Protein AF-A8E0D8-F1 (afdb_monomer_lite)

Radius of gyration: 13.99 Å; chains: 1; bounding box: 38×19×31 Å

pLDDT: mean 91.6, std 10.3, range [51.78, 97.94]

Secondary structure (DSSP, 8-state):
--------------S-SS-HHHHHHHHHHHTT--HHHHHHHH-

InterPro domains:
  IPR036394 Ribosomal protein uL22 superfamily [G3DSA:3.90.470.10] (2-43)
  IPR036394 Ribosomal protein uL22 superfamily [SSF54843] (4-43)
  IPR047867 Large ribosomal subunit protein uL22, bacteria/organella [PTHR13501] (3-43)

Organism: NCBI:txid413830

Sequence (43 aa):
MLKKKKTEVYALGQHISMSADKARRVIDQIRGRSYEETLIILE

Structure (mmCIF, N/CA/C/O backbone):
data_AF-A8E0D8-F1
#
_entry.id   AF-A8E0D8-F1
#
loop_
_atom_site.group_PDB
_atom_site.id
_atom_site.type_symbol
_atom_site.label_atom_id
_atom_site.label_alt_id
_atom_site.label_comp_id
_atom_site.label_asym_id
_atom_site.label_entity_id
_atom_site.label_seq_id
_atom_site.pdbx_PDB_ins_code
_atom_site.Cartn_x
_atom_site.Cartn_y
_atom_site.Cartn_z
_atom_site.occupancy
_atom_site.B_iso_or_equiv
_atom_site.auth_seq_id
_atom_site.auth_comp_id
_atom_site.auth_asym_id
_atom_site.auth_atom_id
_atom_site.pdbx_PDB_model_num
ATOM 1 N N . MET A 1 1 ? -30.921 0.585 17.812 1.00 51.78 1 MET A N 1
ATOM 2 C CA . MET A 1 1 ? -29.612 0.132 17.282 1.00 51.78 1 MET A CA 1
ATOM 3 C C . MET A 1 1 ? -28.875 1.321 16.683 1.00 51.78 1 MET A C 1
ATOM 5 O O . MET A 1 1 ? -29.257 1.786 15.616 1.00 51.78 1 MET A O 1
ATOM 9 N N . LEU A 1 2 ? -27.855 1.844 17.366 1.00 64.38 2 LEU A N 1
ATOM 10 C CA . LEU A 1 2 ? -26.981 2.878 16.804 1.00 64.38 2 LEU A CA 1
ATOM 11 C C . LEU A 1 2 ? -26.092 2.226 15.735 1.00 64.38 2 LEU A C 1
ATOM 13 O O . LEU A 1 2 ? -25.175 1.475 16.064 1.00 64.38 2 LEU A O 1
ATOM 17 N N . LYS A 1 3 ? -26.376 2.472 14.451 1.00 66.25 3 LYS A N 1
ATOM 18 C CA . LYS A 1 3 ? -25.453 2.124 13.362 1.00 66.25 3 LYS A CA 1
ATOM 19 C C . LYS A 1 3 ? -24.207 2.997 13.526 1.00 66.25 3 LYS A C 1
ATOM 21 O O . LYS A 1 3 ? -24.236 4.172 13.173 1.00 66.25 3 LYS A O 1
ATOM 26 N N . LYS A 1 4 ? -23.123 2.443 14.078 1.00 71.50 4 LYS A N 1
ATOM 27 C CA . LYS A 1 4 ? -21.810 3.099 14.041 1.00 71.50 4 LYS A CA 1
ATOM 28 C C . LYS A 1 4 ? -21.435 3.286 12.569 1.00 71.50 4 LYS A C 1
ATOM 30 O O . LYS A 1 4 ? -21.211 2.300 11.868 1.00 71.50 4 LYS A O 1
ATOM 35 N N . LYS A 1 5 ? -21.412 4.532 12.087 1.00 76.56 5 LYS A N 1
ATOM 36 C CA . LYS A 1 5 ? -20.789 4.853 10.799 1.00 76.56 5 LYS A CA 1
ATOM 37 C C . LYS A 1 5 ? -19.311 4.496 10.921 1.00 76.56 5 LYS A C 1
ATOM 39 O O . LYS A 1 5 ? -18.659 4.938 11.864 1.00 76.56 5 LYS A O 1
ATOM 44 N N . LYS A 1 6 ? -18.802 3.669 10.007 1.00 78.00 6 LYS A N 1
ATOM 45 C CA . LYS A 1 6 ? -17.357 3.489 9.874 1.00 78.00 6 LYS A CA 1
ATOM 46 C C . LYS A 1 6 ? -16.784 4.830 9.420 1.00 78.00 6 LYS A C 1
ATOM 48 O O . LYS A 1 6 ? -17.335 5.446 8.511 1.00 78.00 6 LYS A O 1
ATOM 53 N N . THR A 1 7 ? -15.740 5.299 10.092 1.00 85.81 7 THR A N 1
ATOM 54 C CA . THR A 1 7 ? -14.971 6.446 9.614 1.00 85.81 7 THR A CA 1
ATOM 55 C C . THR A 1 7 ? -14.236 5.994 8.364 1.00 85.81 7 THR A C 1
ATOM 57 O O . THR A 1 7 ? -13.384 5.113 8.432 1.00 85.81 7 THR A O 1
ATOM 60 N N . GLU A 1 8 ? -14.616 6.554 7.225 1.00 88.69 8 GLU A N 1
ATOM 61 C CA . GLU A 1 8 ? -13.959 6.325 5.943 1.00 88.69 8 GLU A CA 1
ATOM 62 C C . GLU A 1 8 ? -13.068 7.530 5.638 1.00 88.69 8 GLU A C 1
ATOM 64 O O . GLU A 1 8 ? -13.432 8.672 5.924 1.00 88.69 8 GLU A O 1
ATOM 69 N N . VAL A 1 9 ? -11.883 7.267 5.092 1.00 91.44 9 VAL A N 1
ATOM 70 C CA . VAL A 1 9 ? -10.880 8.282 4.749 1.00 91.44 9 VAL A CA 1
ATOM 71 C C . VAL A 1 9 ? -10.531 8.125 3.273 1.00 91.44 9 VAL A C 1
ATOM 73 O O . VAL A 1 9 ? -10.515 7.009 2.754 1.00 91.44 9 VAL A O 1
ATOM 76 N N . TYR A 1 10 ? -10.257 9.238 2.593 1.00 94.00 10 TYR A N 1
ATOM 77 C CA . TYR A 1 10 ? -9.882 9.267 1.181 1.00 94.00 10 TYR A CA 1
ATOM 78 C C . TYR A 1 10 ? -8.600 10.079 0.976 1.00 94.00 10 TYR A C 1
ATOM 80 O O . TYR A 1 10 ? -8.417 11.122 1.603 1.00 94.00 10 TYR A O 1
ATOM 88 N N . ALA A 1 11 ? -7.739 9.616 0.069 1.00 92.81 11 ALA A N 1
ATOM 89 C CA . ALA A 1 11 ? -6.528 10.307 -0.357 1.00 92.81 11 ALA A CA 1
ATOM 90 C C . ALA A 1 11 ? -6.336 10.154 -1.873 1.00 92.81 11 ALA A C 1
ATOM 92 O O . ALA A 1 11 ? -6.696 9.1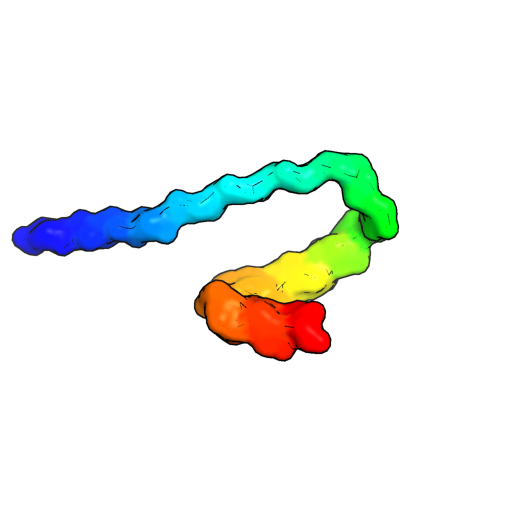28 -2.450 1.00 92.81 11 ALA A O 1
ATOM 93 N N . LEU A 1 12 ? -5.748 11.170 -2.5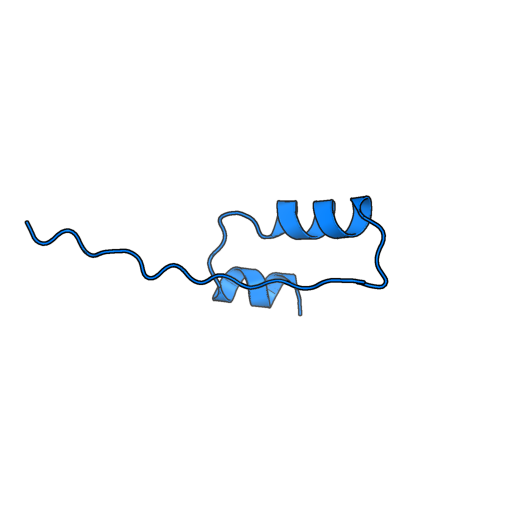12 1.00 96.00 12 LEU A N 1
ATOM 94 C CA . LEU A 1 12 ? -5.456 11.190 -3.946 1.00 96.00 12 LEU A CA 1
ATOM 95 C C . LEU A 1 12 ? -4.011 11.642 -4.179 1.00 96.00 12 LEU A C 1
ATOM 97 O O . LEU A 1 12 ? -3.615 12.705 -3.708 1.00 96.00 12 LEU A O 1
ATOM 101 N N . GLY A 1 13 ? -3.255 10.861 -4.951 1.00 93.06 13 GLY A N 1
ATOM 102 C CA . GLY A 1 13 ? -1.932 11.226 -5.458 1.00 93.06 13 GLY A CA 1
ATOM 103 C C . GLY A 1 13 ? -1.916 11.172 -6.984 1.00 93.06 13 GLY A C 1
ATOM 104 O O . GLY A 1 13 ? -2.475 10.252 -7.577 1.00 93.06 13 GLY A O 1
ATOM 105 N N . GLN A 1 14 ? -1.290 12.160 -7.622 1.00 95.25 14 GLN A N 1
ATOM 106 C CA . GLN A 1 14 ? -1.164 12.259 -9.081 1.00 95.25 14 GLN A CA 1
ATOM 107 C C . GLN A 1 14 ? 0.311 12.328 -9.485 1.00 95.25 14 GLN A C 1
ATOM 109 O O . GLN A 1 14 ? 1.160 12.663 -8.664 1.00 95.25 14 GLN A O 1
ATOM 114 N N . HIS A 1 15 ? 0.604 12.012 -10.752 1.00 95.19 15 HIS A N 1
ATOM 115 C CA . HIS A 1 15 ? 1.960 12.061 -11.325 1.00 95.19 15 HIS A CA 1
ATOM 116 C C . HIS A 1 15 ? 3.001 11.243 -10.540 1.00 95.19 15 HIS A C 1
ATOM 118 O O . HIS A 1 15 ? 4.140 11.661 -10.352 1.00 95.19 15 HIS A O 1
ATOM 124 N N . ILE A 1 16 ? 2.602 10.061 -10.071 1.00 94.19 16 ILE A N 1
ATOM 125 C CA . ILE A 1 16 ? 3.478 9.156 -9.326 1.00 94.19 16 ILE A CA 1
ATOM 126 C C . ILE A 1 16 ? 4.504 8.551 -10.293 1.00 94.19 16 ILE A C 1
ATOM 128 O O . ILE A 1 16 ? 4.127 7.970 -11.310 1.00 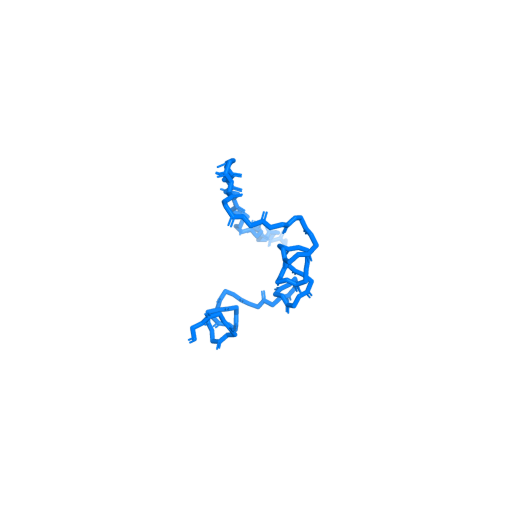94.19 16 ILE A O 1
ATOM 132 N N . SER A 1 17 ? 5.793 8.632 -9.950 1.00 96.56 17 SER A N 1
ATOM 133 C CA . SER A 1 17 ? 6.916 8.040 -10.701 1.00 96.56 17 SER A CA 1
ATOM 134 C C . SER A 1 17 ? 6.976 6.510 -10.562 1.00 96.56 17 SER A C 1
ATOM 136 O O . SER A 1 17 ? 7.995 5.933 -10.181 1.00 96.56 17 SER A O 1
ATOM 138 N N . MET A 1 18 ? 5.858 5.836 -10.824 1.00 96.56 18 MET A N 1
ATOM 139 C CA . MET A 1 18 ? 5.693 4.390 -10.731 1.00 96.56 18 MET A CA 1
ATOM 140 C C . MET A 1 18 ? 4.809 3.897 -11.878 1.00 96.56 18 MET A C 1
ATOM 142 O O . MET A 1 18 ? 3.825 4.542 -12.231 1.00 96.56 18 MET A O 1
ATOM 146 N N . SER A 1 19 ? 5.127 2.730 -12.445 1.00 97.12 19 SER A N 1
ATOM 147 C CA . SER A 1 19 ? 4.253 2.110 -13.442 1.00 97.12 19 SER A CA 1
ATOM 148 C C . SER A 1 19 ? 2.914 1.691 -12.828 1.00 97.12 19 SER A C 1
ATOM 150 O O . SER A 1 19 ? 2.842 1.263 -11.671 1.00 97.12 19 SER A O 1
ATOM 152 N N . ALA A 1 20 ? 1.851 1.760 -13.631 1.00 96.69 20 ALA A N 1
ATOM 153 C CA . ALA A 1 20 ? 0.506 1.387 -13.201 1.00 96.69 20 ALA A CA 1
ATOM 154 C C . ALA A 1 20 ? 0.435 -0.062 -12.689 1.00 96.69 20 ALA A C 1
ATOM 156 O O . ALA A 1 20 ? -0.228 -0.331 -11.689 1.00 96.69 20 ALA A O 1
ATOM 157 N N . ASP A 1 21 ? 1.157 -0.988 -13.321 1.00 97.94 21 ASP A N 1
ATOM 158 C CA . ASP A 1 21 ? 1.156 -2.395 -12.915 1.00 97.94 21 ASP A CA 1
ATOM 159 C C . ASP A 1 21 ? 1.860 -2.617 -11.574 1.00 97.94 21 ASP A C 1
ATOM 161 O O . ASP A 1 21 ? 1.396 -3.417 -10.760 1.00 97.94 21 ASP A O 1
ATOM 165 N N . LYS A 1 22 ? 2.941 -1.874 -11.295 1.00 97.00 22 LYS A N 1
ATOM 166 C CA . LYS A 1 22 ? 3.600 -1.926 -9.984 1.00 97.00 22 LYS A CA 1
ATOM 167 C C . LYS A 1 22 ? 2.681 -1.366 -8.897 1.00 97.00 22 LYS A C 1
ATOM 169 O O . LYS A 1 22 ? 2.523 -2.011 -7.864 1.00 97.00 22 LYS A O 1
ATOM 174 N N . ALA A 1 23 ? 2.025 -0.235 -9.157 1.00 96.56 23 ALA A N 1
ATOM 175 C CA . ALA A 1 23 ? 1.061 0.346 -8.225 1.00 96.56 23 ALA A CA 1
ATOM 176 C C . ALA A 1 23 ? -0.110 -0.613 -7.951 1.00 96.56 23 ALA A C 1
ATOM 178 O O . ALA A 1 23 ? -0.481 -0.822 -6.797 1.00 96.56 23 ALA A O 1
ATOM 179 N N . ARG A 1 24 ? -0.643 -1.264 -8.993 1.00 97.56 24 ARG A N 1
ATOM 180 C CA . ARG A 1 24 ? -1.735 -2.238 -8.859 1.00 97.56 24 ARG A CA 1
ATOM 181 C C . ARG A 1 24 ? -1.351 -3.411 -7.957 1.00 97.56 24 ARG A C 1
ATOM 183 O O . ARG A 1 24 ? -2.122 -3.748 -7.068 1.00 97.56 24 ARG A O 1
ATOM 190 N N . ARG A 1 25 ? -0.144 -3.969 -8.115 1.00 97.56 25 ARG A N 1
ATOM 191 C CA . ARG A 1 25 ? 0.346 -5.067 -7.260 1.00 97.56 25 ARG A CA 1
ATOM 192 C C . ARG A 1 25 ? 0.407 -4.679 -5.782 1.00 97.56 25 ARG A C 1
ATOM 194 O O . ARG A 1 25 ? -0.019 -5.467 -4.946 1.00 97.56 25 ARG A O 1
ATOM 201 N N . VAL A 1 26 ? 0.900 -3.480 -5.468 1.00 96.25 26 VAL A N 1
ATOM 202 C CA . VAL A 1 26 ? 0.938 -2.976 -4.083 1.00 96.25 26 VAL A CA 1
ATOM 203 C C . VAL A 1 26 ? -0.483 -2.800 -3.536 1.00 96.25 26 VAL A C 1
ATOM 205 O O . VAL A 1 26 ? -0.778 -3.262 -2.438 1.00 96.25 26 VAL A O 1
ATOM 208 N N . ILE A 1 27 ? -1.390 -2.204 -4.321 1.00 96.38 27 ILE A N 1
ATOM 209 C CA . ILE A 1 27 ? -2.797 -2.015 -3.931 1.00 96.38 27 ILE A CA 1
ATOM 210 C C . ILE A 1 27 ? -3.478 -3.358 -3.650 1.00 96.38 27 ILE A C 1
ATOM 212 O O . ILE A 1 27 ? -4.174 -3.490 -2.645 1.00 96.38 27 ILE A O 1
ATOM 216 N N . ASP A 1 28 ? -3.278 -4.354 -4.511 1.00 97.75 28 ASP A N 1
ATOM 217 C CA . ASP A 1 28 ? -3.877 -5.678 -4.340 1.00 97.75 28 ASP A CA 1
ATOM 218 C C . ASP A 1 28 ? -3.333 -6.396 -3.095 1.00 97.75 28 ASP A C 1
ATOM 220 O O . ASP A 1 28 ? -4.073 -7.132 -2.445 1.00 97.75 28 ASP A O 1
ATOM 224 N N . GLN A 1 29 ? -2.077 -6.144 -2.709 1.00 96.75 29 GLN A N 1
ATOM 225 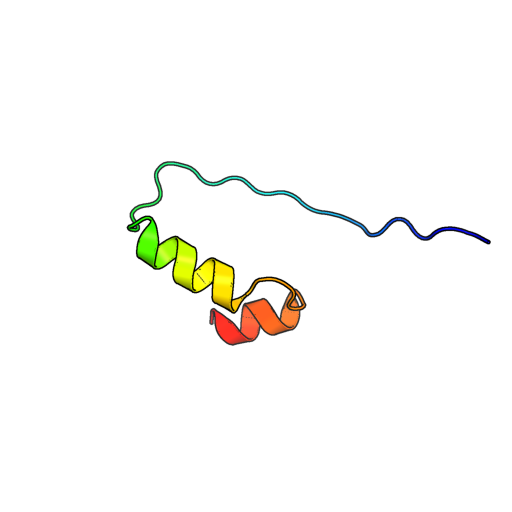C CA . GLN A 1 29 ? -1.498 -6.696 -1.481 1.00 96.75 29 GLN A CA 1
A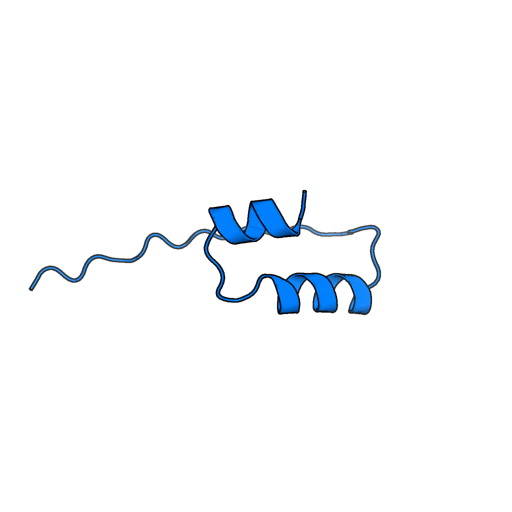TOM 226 C C . GLN A 1 29 ? -2.109 -6.105 -0.208 1.00 96.75 29 GLN A C 1
ATOM 228 O O . GLN A 1 29 ? -2.271 -6.845 0.763 1.00 96.75 29 GLN A O 1
ATOM 233 N N . ILE A 1 30 ? -2.441 -4.810 -0.193 1.00 97.19 30 ILE A N 1
ATOM 234 C CA . ILE A 1 30 ? -2.913 -4.107 1.015 1.00 97.19 30 ILE A CA 1
ATOM 235 C C . ILE A 1 30 ? -4.443 -3.994 1.104 1.00 97.19 30 ILE A C 1
ATOM 237 O O . ILE A 1 30 ? -4.989 -3.643 2.149 1.00 97.19 30 ILE A O 1
ATOM 241 N N . ARG A 1 31 ? -5.167 -4.295 0.019 1.00 96.44 31 ARG A N 1
ATOM 242 C CA . ARG A 1 31 ? -6.631 -4.195 -0.021 1.00 96.44 31 ARG A CA 1
ATOM 243 C C . ARG A 1 31 ? -7.277 -5.084 1.047 1.00 96.44 31 ARG A C 1
ATOM 245 O O . ARG A 1 31 ? -7.030 -6.282 1.111 1.00 96.44 31 ARG A O 1
ATOM 252 N N . GLY A 1 32 ? -8.168 -4.491 1.841 1.00 94.44 32 GLY A N 1
ATOM 253 C CA . GLY A 1 32 ? -8.941 -5.200 2.866 1.00 94.44 32 GLY A CA 1
ATOM 254 C C . GLY A 1 32 ? -8.192 -5.465 4.176 1.00 94.44 32 GLY A C 1
ATOM 255 O O . GLY A 1 32 ? -8.775 -6.087 5.060 1.00 94.44 32 GLY A O 1
ATOM 256 N N . ARG A 1 33 ? -6.947 -4.992 4.316 1.00 96.31 33 ARG A N 1
ATOM 257 C CA . ARG A 1 33 ? -6.164 -5.084 5.558 1.00 96.31 33 ARG A CA 1
ATOM 258 C C . ARG A 1 33 ? -6.440 -3.920 6.499 1.00 96.31 33 ARG A C 1
ATOM 260 O O . ARG A 1 33 ? -6.949 -2.878 6.072 1.00 96.31 33 ARG A O 1
ATOM 267 N N . SER A 1 34 ? -6.091 -4.088 7.775 1.00 95.38 34 SER A N 1
ATOM 268 C CA . SER A 1 34 ? -6.096 -2.962 8.715 1.00 95.38 34 SER A CA 1
ATOM 269 C C . SER A 1 34 ? -5.015 -1.936 8.347 1.00 95.38 34 SER A C 1
ATOM 271 O O . SER A 1 34 ? -4.101 -2.216 7.564 1.00 95.38 34 SER A O 1
ATOM 273 N N . TYR A 1 35 ? -5.119 -0.727 8.902 1.00 94.75 35 TYR A N 1
ATOM 274 C CA . TYR A 1 35 ? -4.097 0.302 8.706 1.00 94.75 35 TYR A CA 1
ATOM 275 C C . TYR A 1 35 ? -2.742 -0.157 9.268 1.00 94.75 35 TYR A C 1
ATOM 277 O O . TYR A 1 35 ? -1.719 -0.039 8.601 1.00 94.75 35 TYR A O 1
ATOM 285 N N . GLU A 1 36 ? -2.752 -0.762 10.454 1.00 97.00 36 GLU A N 1
ATOM 286 C CA . GLU A 1 36 ? -1.568 -1.293 11.131 1.00 97.00 36 GLU A CA 1
ATOM 287 C C . GLU A 1 36 ? -0.922 -2.438 10.339 1.00 97.00 36 GLU A C 1
ATOM 289 O O . GLU A 1 36 ? 0.288 -2.434 10.130 1.00 97.00 36 GLU A O 1
ATOM 294 N N . GLU A 1 37 ? -1.717 -3.389 9.839 1.00 97.50 37 GLU A N 1
ATOM 295 C CA . GLU A 1 37 ? -1.213 -4.467 8.979 1.00 97.50 37 GLU A CA 1
ATOM 296 C C . GLU A 1 37 ? -0.635 -3.929 7.667 1.00 97.50 37 GLU A C 1
ATOM 298 O O . GLU A 1 37 ? 0.379 -4.429 7.183 1.00 97.50 37 GLU A O 1
ATOM 303 N N . THR A 1 38 ? -1.276 -2.910 7.087 1.00 97.25 38 THR A N 1
ATOM 304 C CA . THR A 1 38 ? -0.796 -2.256 5.864 1.00 97.25 38 THR A CA 1
ATOM 305 C C . THR A 1 38 ? 0.571 -1.616 6.086 1.00 97.25 38 THR A C 1
ATOM 307 O O . THR A 1 38 ? 1.443 -1.768 5.235 1.00 97.25 38 THR A O 1
ATOM 310 N N . LEU A 1 39 ? 0.785 -0.957 7.229 1.00 96.69 39 LEU A N 1
ATOM 311 C CA . LEU A 1 39 ? 2.083 -0.371 7.572 1.00 96.69 39 LEU A CA 1
ATOM 312 C C . LEU A 1 39 ? 3.180 -1.432 7.710 1.00 96.69 39 LEU A C 1
ATOM 314 O O . LEU A 1 39 ? 4.256 -1.247 7.160 1.00 96.69 39 LEU A O 1
ATOM 318 N N . ILE A 1 40 ? 2.896 -2.564 8.357 1.00 97.25 40 ILE A N 1
ATOM 319 C CA . ILE A 1 40 ? 3.872 -3.660 8.511 1.00 97.25 40 ILE A CA 1
ATOM 320 C C . ILE A 1 40 ? 4.287 -4.261 7.155 1.00 97.25 40 ILE A C 1
ATOM 322 O O . ILE A 1 40 ? 5.386 -4.783 7.027 1.00 97.25 40 ILE A O 1
ATOM 326 N N . ILE A 1 41 ? 3.406 -4.236 6.150 1.00 95.88 41 ILE A N 1
ATOM 327 C CA . ILE A 1 41 ? 3.698 -4.780 4.812 1.00 95.88 41 ILE A CA 1
ATOM 328 C C . ILE A 1 41 ? 4.523 -3.808 3.957 1.00 95.88 41 ILE A C 1
ATOM 330 O O .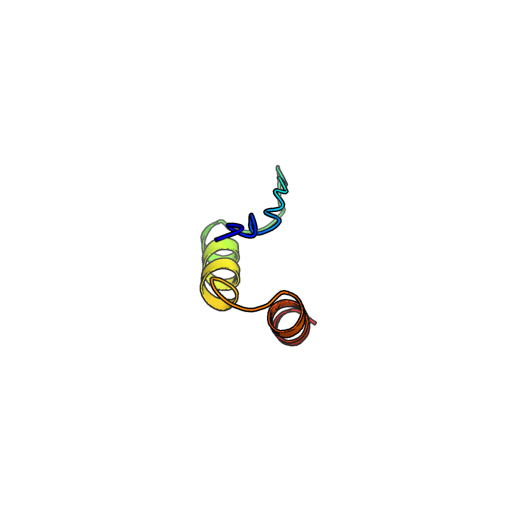 ILE A 1 41 ? 5.232 -4.259 3.056 1.00 95.88 41 ILE A O 1
ATOM 334 N N . LEU A 1 42 ? 4.366 -2.498 4.169 1.00 95.62 42 LEU A N 1
ATOM 335 C CA . LEU A 1 42 ? 4.962 -1.462 3.320 1.00 95.62 42 LEU A CA 1
ATOM 336 C C . LEU A 1 42 ? 6.295 -0.907 3.843 1.00 95.62 42 LEU A C 1
ATOM 338 O O . LEU A 1 42 ? 7.049 -0.380 3.024 1.00 95.62 42 LEU A O 1
ATOM 342 N N . GLU A 1 43 ? 6.561 -1.013 5.146 1.00 91.50 43 GLU A N 1
ATOM 343 C CA . GLU A 1 43 ? 7.853 -0.693 5.785 1.00 91.50 43 GLU A CA 1
ATOM 344 C C . GLU A 1 43 ? 8.798 -1.903 5.807 1.00 91.50 43 GLU A C 1
ATOM 346 O O . GLU A 1 43 ? 9.998 -1.724 5.496 1.00 91.50 43 GLU A O 1
#

Foldseek 3Di:
DPPPDDDDDDDDDPPDPDDPVVVVVLCVVCPPHDPVVNVVVPD